Protein AF-A0A2S5SXB0-F1 (afdb_monomer_lite)

Secondary structure (DSSP, 8-state):
-EEE--SHHHHHHHHHHHHHHTT--HHHHHHHTTS-HHHHHHHHTT-TTSTHHHHHHHHHHTT---EEE--GGGHHHHHHHHHHHHHHHHHHHHHT--SS------------------

pLDDT: mean 83.68, std 16.81, range [42.31, 97.25]

Sequence (118 aa):
MGIPLTSVLEAGVAIRTLRKRAGIRIDDFALTAGVSKQFMTDLENGKATVQMGRVLELLQRLGVKVVLELPESEVLSYRDELSKAQLRRASRQSRKRPALAKGSESMKAGTDGANAGD

Radius of gyration: 25.01 Å; chains: 1; bounding box: 54×87×26 Å

Foldseek 3Di:
DKDWDQALQLVLLLVVLVCVVVVHDLCRVCVVVVHDSVLNVCSNLRHVVPVVNVVSVVCVVVVHIDIDDDDPVRVVSSVVSSVVSVVVVVVVVVVVDDDPDDDDDDDDPDDDDDDDDD

InterPro domains:
  IPR001387 Cro/C1-type, hel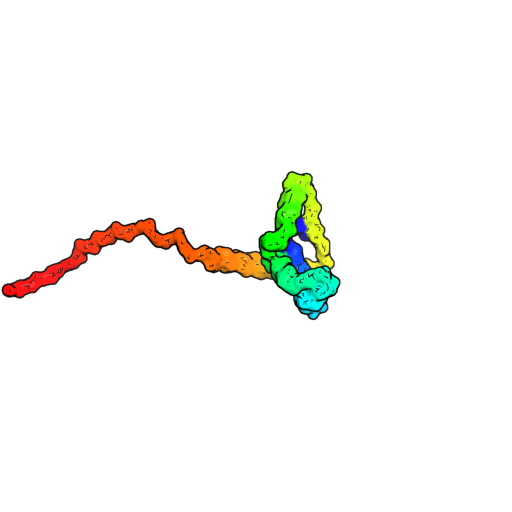ix-turn-helix domain [PS50943] (15-70)
  IPR001387 Cro/C1-type, helix-turn-helix domain [SM00530] (14-69)
  IPR001387 Cro/C1-type, helix-turn-helix domain [cd00093] (12-66)
  IPR010982 Lambda repressor-like, DNA-binding domain superfamily [G3DSA:1.10.260.40] (6-76)
  IPR010982 Lambda repressor-like, DNA-binding domain superfamily [SSF47413] (11-70)

Organism: NCBI:txid1452508

Structure (mmCIF, N/CA/C/O backbone):
data_AF-A0A2S5SXB0-F1
#
_entry.id   AF-A0A2S5SXB0-F1
#
loop_
_atom_site.group_PDB
_atom_site.id
_atom_site.type_symbol
_atom_site.label_atom_id
_atom_site.label_alt_id
_atom_site.label_comp_id
_atom_site.label_asym_id
_atom_site.label_entity_id
_atom_site.label_seq_id
_atom_site.pdbx_PDB_ins_code
_atom_site.Cartn_x
_atom_site.Cartn_y
_atom_site.Cartn_z
_atom_site.occupancy
_atom_site.B_iso_or_equiv
_atom_site.auth_seq_id
_atom_site.auth_comp_id
_atom_site.auth_asym_id
_atom_site.auth_atom_id
_atom_site.pdbx_PDB_model_num
ATOM 1 N N . MET A 1 1 ? -11.911 -8.134 9.485 1.00 80.69 1 MET A N 1
ATOM 2 C CA . MET A 1 1 ? -12.639 -6.837 9.419 1.00 80.69 1 MET A CA 1
ATOM 3 C C . MET A 1 1 ? -12.565 -6.281 7.999 1.00 80.69 1 MET A C 1
ATOM 5 O O . MET A 1 1 ? -11.495 -6.345 7.404 1.00 80.69 1 MET A O 1
ATOM 9 N N . GLY A 1 2 ? -13.669 -5.732 7.477 1.00 85.69 2 GLY A N 1
ATOM 10 C CA . GLY A 1 2 ? -13.703 -5.036 6.186 1.00 85.69 2 GLY A CA 1
ATOM 11 C C . GLY A 1 2 ? -13.352 -3.551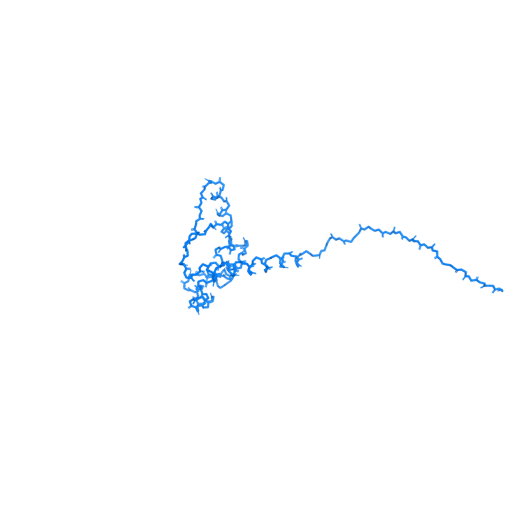 6.316 1.00 85.69 2 GLY A C 1
ATOM 12 O O . GLY A 1 2 ? -13.900 -2.854 7.171 1.00 85.69 2 GLY A O 1
ATOM 13 N N . ILE A 1 3 ? -12.439 -3.065 5.480 1.00 86.12 3 ILE A N 1
ATOM 14 C CA . ILE A 1 3 ? -12.008 -1.665 5.419 1.00 86.12 3 ILE A CA 1
ATOM 15 C C . ILE A 1 3 ? -12.398 -1.101 4.048 1.00 86.12 3 ILE A C 1
ATOM 17 O O . ILE A 1 3 ? -12.062 -1.720 3.038 1.00 86.12 3 ILE A O 1
ATOM 21 N N . PRO A 1 4 ? -13.089 0.049 3.961 1.00 88.88 4 PRO A N 1
ATOM 22 C CA . PRO A 1 4 ? -13.375 0.679 2.676 1.00 88.88 4 PRO A CA 1
ATOM 23 C C . PRO A 1 4 ? -12.087 0.949 1.895 1.00 88.88 4 PRO A C 1
ATOM 25 O O . PRO A 1 4 ? -11.146 1.529 2.433 1.00 88.88 4 PRO A O 1
ATOM 28 N N . LEU A 1 5 ? -12.048 0.542 0.626 1.00 92.19 5 LEU A N 1
ATOM 29 C CA . LEU A 1 5 ? -10.915 0.802 -0.252 1.00 92.19 5 LEU A CA 1
ATOM 30 C C . LEU A 1 5 ? -11.239 1.982 -1.166 1.00 92.19 5 LEU A C 1
ATOM 32 O O . LEU A 1 5 ? -11.908 1.842 -2.189 1.00 92.19 5 LEU A O 1
ATOM 36 N N . THR A 1 6 ? -10.761 3.160 -0.777 1.00 89.69 6 THR A N 1
ATOM 37 C CA . THR A 1 6 ? -11.047 4.427 -1.461 1.00 89.69 6 THR A CA 1
ATOM 38 C C . THR A 1 6 ? -9.814 5.048 -2.102 1.00 89.69 6 THR A C 1
ATOM 40 O O . THR A 1 6 ? -9.934 5.927 -2.955 1.00 89.69 6 THR A O 1
ATOM 43 N N . SER A 1 7 ? -8.621 4.576 -1.735 1.00 89.88 7 SER A N 1
ATOM 44 C CA . SER A 1 7 ? -7.360 5.101 -2.240 1.00 89.88 7 SER A CA 1
ATOM 45 C C . SER A 1 7 ? -6.292 4.024 -2.435 1.00 89.88 7 SER A C 1
ATOM 47 O O . SER A 1 7 ? -6.261 2.989 -1.771 1.00 89.88 7 SER A O 1
ATOM 49 N N . VAL A 1 8 ? -5.324 4.325 -3.305 1.00 92.19 8 VAL A N 1
ATOM 50 C CA . VAL A 1 8 ? -4.122 3.491 -3.495 1.00 92.19 8 VAL A CA 1
ATOM 51 C C . VAL A 1 8 ? -3.301 3.384 -2.208 1.00 92.19 8 VAL A C 1
ATOM 53 O O . VAL A 1 8 ? -2.670 2.362 -1.962 1.00 92.19 8 VAL A O 1
ATOM 56 N N . LEU A 1 9 ? -3.305 4.432 -1.378 1.00 93.19 9 LEU A N 1
ATOM 57 C CA . LEU A 1 9 ? -2.550 4.449 -0.127 1.00 93.19 9 LEU A CA 1
ATOM 58 C C . LEU A 1 9 ? -3.056 3.380 0.846 1.00 93.19 9 LEU A C 1
ATOM 60 O O . LEU A 1 9 ? -2.243 2.708 1.470 1.00 93.19 9 LEU A O 1
ATOM 64 N N . GLU A 1 10 ? -4.371 3.196 0.946 1.00 92.31 10 GLU A N 1
ATOM 65 C CA . GLU A 1 10 ? -4.973 2.173 1.806 1.00 92.31 10 GLU A CA 1
ATOM 66 C C . GLU A 1 10 ? -4.580 0.762 1.355 1.00 92.31 10 GLU A C 1
ATOM 68 O O . GLU A 1 10 ? -4.135 -0.032 2.184 1.00 92.31 10 GLU A O 1
ATOM 73 N N . ALA A 1 11 ? -4.652 0.473 0.049 1.00 92.06 11 ALA A N 1
ATOM 74 C CA . ALA A 1 11 ? -4.179 -0.799 -0.504 1.00 92.06 11 ALA A CA 1
ATOM 75 C C . ALA A 1 11 ? -2.679 -1.009 -0.244 1.00 92.06 11 ALA A C 1
ATOM 77 O O . ALA A 1 11 ? -2.264 -2.061 0.241 1.00 92.06 11 ALA A O 1
ATOM 78 N N . GLY A 1 12 ? -1.862 0.007 -0.527 1.0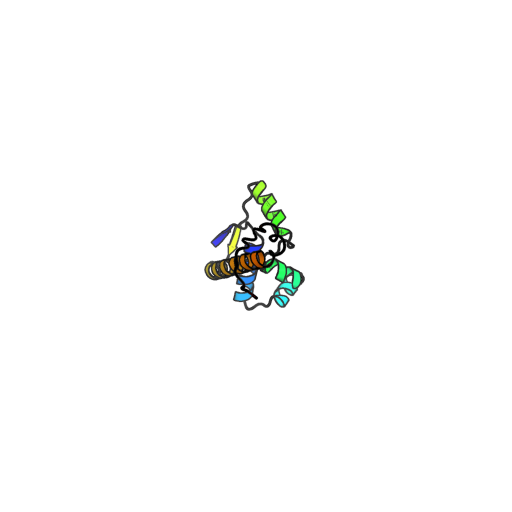0 94.06 12 GLY A N 1
ATOM 79 C CA . GLY A 1 12 ? -0.416 -0.046 -0.334 1.00 94.06 12 GLY A CA 1
ATOM 80 C C . GLY A 1 12 ? -0.013 -0.309 1.114 1.00 94.06 12 GLY A C 1
ATOM 81 O O . GLY A 1 12 ? 0.856 -1.142 1.376 1.00 94.06 12 GLY A O 1
ATOM 82 N N . VAL A 1 13 ? -0.666 0.366 2.062 1.00 95.81 13 VAL A N 1
ATOM 83 C CA . VAL A 1 13 ? -0.432 0.174 3.498 1.00 95.81 13 VAL A CA 1
ATOM 84 C C . VAL A 1 13 ? -0.836 -1.226 3.938 1.00 95.81 13 VAL A C 1
ATOM 86 O O . VAL A 1 13 ? -0.074 -1.862 4.658 1.00 95.81 13 VAL A O 1
ATOM 89 N N . ALA A 1 14 ? -1.983 -1.735 3.489 1.00 94.81 14 ALA A N 1
ATOM 90 C CA . ALA A 1 14 ? -2.406 -3.092 3.820 1.00 94.81 14 ALA A CA 1
ATOM 91 C C . ALA A 1 14 ? -1.394 -4.144 3.360 1.00 94.81 14 ALA A C 1
ATOM 93 O O . ALA A 1 14 ? -0.943 -4.959 4.165 1.00 94.81 14 ALA A O 1
ATOM 94 N N . ILE A 1 15 ? -0.968 -4.065 2.098 1.00 95.00 15 ILE A N 1
ATOM 95 C CA . ILE A 1 15 ? 0.040 -4.969 1.532 1.00 95.00 15 ILE A CA 1
ATOM 96 C C . ILE A 1 15 ? 1.349 -4.866 2.319 1.00 95.00 15 ILE A C 1
ATOM 98 O O . ILE A 1 15 ? 1.920 -5.881 2.717 1.00 95.00 15 ILE A O 1
ATOM 102 N N . ARG A 1 16 ? 1.803 -3.641 2.613 1.00 96.19 16 ARG A N 1
ATOM 103 C CA . ARG A 1 16 ? 3.016 -3.396 3.403 1.00 96.19 16 ARG A CA 1
ATOM 104 C C . ARG A 1 16 ? 2.933 -4.009 4.799 1.00 96.19 16 ARG A C 1
ATOM 106 O O . ARG A 1 16 ? 3.919 -4.588 5.255 1.00 96.19 16 ARG A O 1
ATOM 113 N N . THR A 1 17 ? 1.799 -3.854 5.478 1.00 95.56 17 THR A N 1
ATOM 114 C CA . THR A 1 17 ? 1.573 -4.390 6.824 1.00 95.56 17 THR A CA 1
ATOM 115 C C . THR A 1 17 ? 1.662 -5.907 6.817 1.00 95.56 17 THR A C 1
ATOM 117 O O . THR A 1 17 ? 2.483 -6.458 7.550 1.00 95.56 17 THR A O 1
ATOM 120 N N . LEU A 1 18 ? 0.895 -6.568 5.945 1.00 94.88 18 LEU A N 1
ATOM 121 C CA . LEU A 1 18 ? 0.885 -8.028 5.830 1.00 94.88 18 LEU A CA 1
ATOM 122 C C . LEU A 1 18 ? 2.272 -8.568 5.477 1.00 94.88 18 LEU A C 1
ATOM 124 O O . LEU A 1 18 ? 2.781 -9.471 6.139 1.00 94.88 18 LEU A O 1
ATOM 128 N N . ARG A 1 19 ? 2.932 -7.951 4.490 1.00 96.12 19 ARG A N 1
ATOM 129 C CA . ARG A 1 19 ? 4.273 -8.352 4.061 1.00 96.12 19 ARG A CA 1
ATOM 130 C C . ARG A 1 19 ? 5.282 -8.272 5.208 1.00 96.12 19 ARG A C 1
ATOM 132 O O . ARG A 1 19 ? 6.038 -9.213 5.431 1.00 96.12 19 ARG A O 1
ATOM 139 N N . LYS A 1 20 ? 5.303 -7.155 5.944 1.00 95.19 20 LYS A N 1
ATOM 140 C CA . LYS A 1 20 ? 6.218 -6.969 7.082 1.00 95.19 20 LYS A CA 1
ATOM 141 C C . LYS A 1 20 ? 5.926 -7.927 8.231 1.00 95.19 20 LYS A C 1
ATOM 143 O O . LYS A 1 20 ? 6.867 -8.425 8.838 1.00 95.19 20 LYS A O 1
ATOM 148 N N . ARG A 1 21 ? 4.649 -8.174 8.525 1.00 94.94 21 ARG A N 1
ATOM 149 C CA . ARG A 1 21 ? 4.209 -9.126 9.554 1.00 94.94 21 ARG A CA 1
ATOM 150 C C . ARG A 1 21 ? 4.637 -10.551 9.236 1.00 94.94 21 ARG A C 1
ATOM 152 O O . ARG A 1 21 ? 5.057 -11.264 10.136 1.00 94.94 21 ARG A O 1
ATOM 159 N N . ALA A 1 22 ? 4.624 -10.913 7.957 1.00 93.38 22 ALA A N 1
ATOM 160 C CA . ALA A 1 22 ? 5.146 -12.183 7.468 1.00 93.38 22 ALA A CA 1
ATOM 161 C C . ALA A 1 22 ? 6.687 -12.228 7.359 1.00 93.38 22 ALA A C 1
ATOM 163 O O . ALA A 1 22 ? 7.234 -13.242 6.943 1.00 93.38 22 ALA A O 1
ATOM 164 N N . GLY A 1 23 ? 7.405 -11.142 7.681 1.00 96.00 23 GLY A N 1
ATOM 165 C CA . GLY A 1 23 ? 8.867 -11.079 7.555 1.00 96.00 23 GLY A CA 1
ATOM 166 C C . GLY A 1 23 ? 9.384 -11.083 6.110 1.00 96.00 23 GLY A C 1
ATOM 167 O O . GLY A 1 23 ? 10.580 -11.250 5.888 1.00 96.00 23 GLY A O 1
ATOM 168 N N . ILE A 1 24 ? 8.511 -10.877 5.121 1.00 96.62 24 ILE A N 1
ATOM 169 C CA . ILE A 1 24 ? 8.856 -10.963 3.699 1.00 96.62 24 ILE A CA 1
ATOM 170 C C . ILE A 1 24 ? 9.473 -9.637 3.244 1.00 96.62 24 ILE A C 1
ATOM 172 O O . ILE A 1 24 ? 8.980 -8.547 3.568 1.00 96.62 24 ILE A O 1
ATOM 176 N N . ARG A 1 25 ? 10.551 -9.680 2.461 1.00 96.88 25 ARG A N 1
ATOM 177 C CA . ARG A 1 25 ? 11.150 -8.462 1.906 1.00 96.88 25 ARG A CA 1
ATOM 178 C C . ARG A 1 25 ? 10.415 -7.999 0.646 1.00 96.88 25 ARG A C 1
ATOM 180 O O . ARG A 1 25 ? 9.679 -8.743 0.007 1.00 96.88 25 ARG A O 1
ATOM 187 N N . ILE A 1 26 ? 10.567 -6.721 0.301 1.00 97.25 26 ILE A N 1
ATOM 188 C CA . ILE A 1 26 ? 9.828 -6.125 -0.825 1.00 97.25 26 ILE A CA 1
ATOM 189 C C . ILE A 1 26 ? 10.254 -6.691 -2.185 1.00 97.25 26 ILE A C 1
ATOM 191 O O . ILE A 1 26 ? 9.424 -6.808 -3.076 1.00 97.25 26 ILE A O 1
ATOM 195 N N . ASP A 1 27 ? 11.534 -7.025 -2.340 1.00 97.06 27 ASP A N 1
ATOM 196 C CA . ASP A 1 27 ? 12.098 -7.690 -3.515 1.00 97.06 27 ASP A CA 1
ATOM 197 C C . ASP A 1 27 ? 11.552 -9.112 -3.664 1.00 97.06 27 ASP A C 1
ATOM 199 O O . ASP A 1 27 ? 11.053 -9.445 -4.736 1.00 97.06 27 ASP A O 1
ATOM 203 N N . ASP A 1 28 ? 11.545 -9.890 -2.580 1.00 96.94 28 ASP A N 1
ATOM 204 C CA . ASP A 1 28 ? 11.029 -11.267 -2.583 1.00 96.94 28 ASP A CA 1
ATOM 205 C C . ASP A 1 28 ? 9.533 -11.314 -2.928 1.00 96.94 28 ASP A C 1
ATOM 207 O O . ASP A 1 28 ? 9.079 -12.122 -3.746 1.00 96.94 28 ASP A O 1
ATOM 211 N N . PHE A 1 29 ? 8.752 -10.400 -2.343 1.00 96.81 29 PHE A N 1
ATOM 212 C CA . PHE A 1 29 ? 7.324 -10.313 -2.634 1.00 96.81 29 PHE A CA 1
ATOM 213 C C . PHE A 1 29 ? 7.059 -9.832 -4.063 1.00 96.81 29 PHE A C 1
ATOM 215 O O . PHE A 1 29 ? 6.188 -10.378 -4.732 1.00 96.81 29 PHE A O 1
ATOM 222 N N . ALA A 1 30 ? 7.817 -8.843 -4.555 1.00 95.38 30 ALA A N 1
ATOM 223 C CA . ALA A 1 30 ? 7.695 -8.360 -5.931 1.00 95.38 30 ALA A CA 1
ATOM 224 C C . ALA A 1 30 ? 7.977 -9.474 -6.947 1.00 95.38 30 ALA A C 1
ATOM 226 O O . ALA A 1 30 ? 7.213 -9.638 -7.897 1.00 95.38 30 ALA A O 1
ATOM 227 N N . LEU A 1 31 ? 9.033 -10.259 -6.704 1.00 94.44 31 LEU A N 1
ATOM 228 C CA . LEU A 1 31 ? 9.401 -11.403 -7.533 1.00 94.44 31 LEU A CA 1
ATOM 229 C C . LEU A 1 31 ? 8.271 -12.437 -7.579 1.00 94.44 31 LEU A C 1
ATOM 231 O O . LEU A 1 31 ? 7.842 -12.827 -8.660 1.00 94.44 31 LEU A O 1
ATOM 235 N N . THR A 1 32 ? 7.747 -12.818 -6.413 1.00 93.94 32 THR A N 1
ATOM 236 C CA . THR A 1 32 ? 6.650 -13.796 -6.300 1.00 93.94 32 THR A CA 1
ATOM 237 C C . THR A 1 32 ? 5.359 -13.290 -6.951 1.00 93.94 32 THR A C 1
ATOM 239 O O . THR A 1 32 ? 4.624 -14.059 -7.561 1.00 93.94 32 THR A O 1
ATOM 242 N N . ALA A 1 33 ? 5.090 -11.986 -6.857 1.00 91.31 33 ALA A N 1
ATOM 243 C CA . ALA A 1 33 ? 3.920 -11.342 -7.449 1.00 91.31 33 ALA A CA 1
ATOM 244 C C . ALA A 1 33 ? 4.085 -10.990 -8.943 1.00 91.31 33 ALA A C 1
ATOM 246 O O . ALA A 1 33 ? 3.160 -10.435 -9.534 1.00 91.31 33 ALA A O 1
ATOM 247 N N . GLY A 1 34 ? 5.242 -11.272 -9.559 1.00 93.56 34 GLY A N 1
ATOM 248 C CA . GLY A 1 34 ? 5.487 -11.025 -10.985 1.00 93.56 34 GLY A CA 1
ATOM 249 C C . GLY A 1 34 ? 5.569 -9.543 -11.372 1.00 93.56 34 GLY A C 1
ATOM 250 O O . GLY A 1 34 ? 5.268 -9.179 -12.507 1.00 93.56 34 GLY A O 1
ATOM 251 N N . VAL A 1 35 ? 5.957 -8.668 -10.441 1.00 94.00 35 VAL A N 1
ATOM 252 C CA . VAL A 1 35 ? 6.036 -7.213 -10.651 1.00 94.00 35 VAL A CA 1
ATOM 253 C C . VAL A 1 35 ? 7.429 -6.683 -10.328 1.00 94.00 35 VAL A C 1
ATOM 255 O O . VAL A 1 35 ? 8.218 -7.303 -9.620 1.00 94.00 35 VAL A O 1
ATOM 258 N N . SER A 1 36 ? 7.756 -5.485 -10.816 1.00 95.88 36 SER A N 1
ATOM 259 C CA . SER A 1 36 ? 9.036 -4.867 -10.471 1.00 95.88 36 SER A CA 1
ATOM 260 C C . SER A 1 36 ? 9.068 -4.416 -9.004 1.00 95.88 36 SER A C 1
ATOM 262 O O . SER A 1 36 ? 8.072 -3.954 -8.438 1.00 95.88 36 SER A O 1
ATOM 264 N N . LYS A 1 37 ? 10.257 -4.446 -8.391 1.00 95.69 37 LYS A N 1
ATOM 265 C CA . LYS A 1 37 ? 10.491 -3.858 -7.059 1.00 95.69 37 LYS A CA 1
ATOM 266 C C . LYS A 1 37 ? 10.064 -2.387 -6.994 1.00 95.69 37 LYS A C 1
ATOM 268 O O . LYS A 1 37 ? 9.568 -1.929 -5.962 1.00 95.69 37 LYS A O 1
ATOM 273 N N . GLN A 1 38 ? 10.251 -1.643 -8.088 1.00 95.25 38 GLN A N 1
ATOM 274 C CA . GLN A 1 38 ? 9.844 -0.241 -8.170 1.00 95.25 38 GLN A CA 1
ATOM 275 C C . GLN A 1 38 ? 8.323 -0.098 -8.126 1.00 95.25 38 GLN A C 1
ATOM 277 O O . GLN A 1 38 ? 7.827 0.751 -7.390 1.00 95.25 38 GLN A O 1
ATOM 282 N N . PHE A 1 39 ? 7.590 -0.952 -8.845 1.00 94.50 39 PHE A N 1
ATOM 283 C CA . PHE A 1 39 ? 6.132 -0.982 -8.784 1.00 94.50 39 PHE A CA 1
ATOM 284 C C . PHE A 1 39 ? 5.643 -1.271 -7.361 1.00 94.50 39 PHE A C 1
ATOM 286 O O . PHE A 1 39 ? 4.841 -0.506 -6.833 1.00 94.50 39 PHE A O 1
ATOM 293 N N . MET A 1 40 ? 6.188 -2.297 -6.697 1.00 95.25 40 MET A N 1
ATOM 294 C CA . MET A 1 40 ? 5.843 -2.596 -5.299 1.00 95.25 40 MET A CA 1
ATOM 295 C C . MET A 1 40 ? 6.147 -1.429 -4.359 1.00 95.25 40 MET A C 1
ATOM 297 O O . MET A 1 40 ? 5.345 -1.096 -3.489 1.00 95.25 40 MET A O 1
ATOM 301 N N . THR A 1 41 ? 7.290 -0.771 -4.554 1.00 95.44 41 THR A N 1
ATOM 302 C CA . THR A 1 41 ? 7.658 0.418 -3.778 1.00 95.44 41 THR A CA 1
ATOM 303 C C . THR A 1 41 ? 6.657 1.548 -4.001 1.00 95.44 41 THR A C 1
ATOM 305 O O . THR A 1 41 ? 6.251 2.212 -3.048 1.00 95.44 41 THR A O 1
ATOM 308 N N . ASP A 1 42 ? 6.249 1.789 -5.242 1.00 94.69 42 ASP A N 1
ATOM 309 C CA . ASP A 1 42 ? 5.293 2.838 -5.591 1.00 94.69 42 ASP A CA 1
ATOM 310 C C . ASP A 1 42 ? 3.899 2.542 -5.031 1.00 94.69 42 ASP A C 1
ATOM 312 O O . ASP A 1 42 ? 3.272 3.440 -4.463 1.00 94.69 42 ASP A O 1
ATOM 316 N N . LEU A 1 43 ? 3.469 1.281 -5.110 1.00 93.88 43 LEU A N 1
ATOM 317 C CA . LEU A 1 43 ? 2.218 0.778 -4.553 1.00 93.88 43 LEU A CA 1
ATOM 318 C C . LEU A 1 43 ? 2.177 0.925 -3.032 1.00 93.88 43 LEU A C 1
ATOM 320 O O . LEU A 1 43 ? 1.277 1.587 -2.526 1.00 93.88 43 LEU A O 1
ATOM 324 N N . GLU A 1 44 ? 3.168 0.403 -2.299 1.00 94.25 44 GLU A N 1
ATOM 325 C CA . GLU A 1 44 ? 3.217 0.504 -0.828 1.00 94.25 44 GLU A CA 1
ATOM 326 C C . GLU A 1 44 ? 3.267 1.951 -0.318 1.00 94.25 44 GLU A C 1
ATOM 328 O O . GLU A 1 44 ? 2.865 2.235 0.809 1.00 94.25 44 GLU A O 1
ATOM 333 N N . ASN A 1 45 ? 3.777 2.875 -1.136 1.00 92.31 45 ASN A N 1
ATOM 334 C CA . ASN A 1 45 ? 3.805 4.303 -0.826 1.00 92.31 45 ASN A CA 1
ATOM 335 C C . ASN A 1 45 ? 2.558 5.058 -1.321 1.00 92.31 45 ASN A C 1
ATOM 337 O O . ASN A 1 45 ? 2.479 6.275 -1.135 1.00 92.31 45 ASN A O 1
ATOM 341 N N . GLY A 1 46 ? 1.608 4.376 -1.967 1.00 90.25 46 GLY A N 1
ATOM 342 C CA . GLY A 1 46 ? 0.381 4.970 -2.493 1.00 90.25 46 GLY A CA 1
ATOM 343 C C . GLY A 1 46 ? 0.623 6.011 -3.586 1.00 90.25 46 GLY A C 1
ATOM 344 O O . GLY A 1 46 ? -0.082 7.025 -3.627 1.00 90.25 46 GLY A O 1
ATOM 345 N N . LYS A 1 47 ? 1.652 5.834 -4.428 1.00 90.12 47 LYS A N 1
ATOM 346 C CA . LYS A 1 47 ? 1.950 6.796 -5.496 1.00 90.12 47 LYS A CA 1
ATOM 347 C C . LYS A 1 47 ? 0.830 6.814 -6.536 1.00 90.12 47 LYS A C 1
ATOM 349 O O . LYS A 1 47 ? 0.364 5.773 -6.980 1.00 90.12 47 LYS A O 1
ATOM 354 N N . ALA A 1 48 ? 0.479 8.014 -6.998 1.00 82.38 48 ALA A N 1
ATOM 355 C CA . ALA A 1 48 ? -0.533 8.216 -8.039 1.00 82.38 48 ALA A CA 1
ATOM 356 C C . ALA A 1 48 ? -0.149 7.608 -9.403 1.00 82.38 48 ALA A C 1
ATOM 358 O O . ALA A 1 48 ? -1.018 7.391 -10.239 1.00 82.38 48 ALA A O 1
ATOM 359 N N . THR A 1 49 ? 1.140 7.317 -9.624 1.00 82.31 49 THR A N 1
ATOM 360 C CA . THR A 1 49 ? 1.625 6.583 -10.804 1.00 82.31 49 THR A CA 1
ATOM 361 C C . THR A 1 49 ? 1.076 5.159 -10.868 1.00 82.31 49 THR A C 1
ATOM 363 O O . THR A 1 49 ? 0.977 4.591 -11.952 1.00 82.31 49 THR A O 1
ATOM 366 N N . VAL A 1 50 ? 0.654 4.597 -9.732 1.00 84.88 50 VAL A N 1
ATOM 367 C CA . VAL A 1 50 ? -0.124 3.363 -9.693 1.00 84.88 50 VAL A CA 1
ATOM 368 C C . VAL A 1 50 ? -1.564 3.717 -10.060 1.00 84.88 50 VAL A C 1
ATOM 370 O O . VAL A 1 50 ? -2.326 4.235 -9.242 1.00 84.88 50 VAL A O 1
ATOM 373 N N . GLN A 1 51 ? -1.940 3.448 -11.312 1.00 85.56 51 GLN A N 1
ATOM 374 C CA . GLN A 1 51 ? -3.214 3.860 -11.923 1.00 85.56 51 GLN A CA 1
ATOM 375 C C . GLN A 1 51 ? -4.485 3.299 -11.245 1.00 85.56 51 GLN A C 1
ATOM 377 O O . GLN A 1 51 ? -5.597 3.641 -11.640 1.00 85.56 51 GLN A O 1
ATOM 382 N N . MET A 1 52 ? -4.344 2.511 -10.177 1.00 85.19 52 MET A N 1
ATOM 383 C CA . MET A 1 52 ? -5.426 2.024 -9.317 1.00 85.19 52 MET A CA 1
ATOM 384 C C . MET A 1 52 ? -6.326 3.149 -8.779 1.00 85.19 52 MET A C 1
ATOM 386 O O . MET A 1 52 ? -7.526 2.955 -8.623 1.00 85.19 52 MET A O 1
ATOM 390 N N . GLY A 1 53 ? -5.781 4.350 -8.546 1.00 81.81 53 GLY A N 1
ATOM 391 C CA . GLY A 1 53 ? -6.572 5.487 -8.061 1.00 81.81 53 GLY A CA 1
ATOM 392 C C . GLY A 1 53 ? -7.717 5.864 -9.006 1.00 81.81 53 GLY A C 1
ATOM 393 O O . GLY A 1 53 ? -8.825 6.120 -8.549 1.00 81.81 53 GLY A O 1
ATOM 394 N N . ARG A 1 54 ? -7.473 5.802 -10.323 1.00 84.19 54 ARG A N 1
ATOM 395 C CA . ARG A 1 54 ? -8.499 6.065 -11.343 1.00 84.19 54 ARG A CA 1
ATOM 396 C C . ARG A 1 54 ? -9.590 4.999 -11.347 1.00 84.19 54 ARG A C 1
ATOM 398 O O . ARG A 1 54 ? -10.756 5.321 -11.534 1.00 84.19 54 ARG A O 1
ATOM 405 N N . VAL A 1 55 ? -9.222 3.738 -11.127 1.00 87.62 55 VAL A N 1
ATOM 406 C CA . VAL A 1 55 ? -10.183 2.627 -11.060 1.00 87.62 55 VAL A CA 1
ATOM 407 C C . VAL A 1 55 ? -11.114 2.802 -9.860 1.00 87.62 55 VAL A C 1
ATOM 409 O O . VAL A 1 55 ? -12.330 2.732 -10.017 1.00 87.62 55 VAL A O 1
ATOM 412 N N . LEU A 1 56 ? -10.560 3.096 -8.679 1.00 89.00 56 LEU A N 1
ATOM 413 C CA . LEU A 1 56 ? -11.350 3.308 -7.462 1.00 89.00 56 LEU A CA 1
ATOM 414 C C . LEU A 1 56 ? -12.297 4.510 -7.587 1.00 89.00 56 LEU A C 1
ATOM 416 O O . LEU A 1 56 ? -13.448 4.425 -7.167 1.00 89.00 56 LEU A O 1
ATOM 420 N N . GLU A 1 57 ? -11.844 5.600 -8.209 1.00 87.75 57 GLU A N 1
ATOM 421 C CA . GLU A 1 57 ? -12.677 6.776 -8.477 1.00 87.75 57 GLU A CA 1
ATOM 422 C C . GLU A 1 57 ? -13.870 6.439 -9.384 1.00 87.75 57 GLU A C 1
ATOM 424 O O . GLU A 1 57 ? -15.005 6.813 -9.087 1.00 87.75 57 GLU A O 1
ATOM 429 N N . LEU A 1 58 ? -13.645 5.691 -10.470 1.00 90.62 58 LEU A N 1
ATOM 430 C CA . LEU A 1 58 ? -14.720 5.274 -11.375 1.00 90.62 58 LEU A CA 1
ATOM 431 C C . LEU A 1 58 ? -15.750 4.384 -10.672 1.00 90.62 58 LEU A C 1
ATOM 433 O O . LEU A 1 58 ? -16.950 4.605 -10.824 1.00 90.62 58 LEU A O 1
ATOM 437 N N . LEU A 1 59 ? -15.296 3.417 -9.872 1.00 90.25 59 LEU A N 1
ATOM 438 C CA . LEU A 1 59 ? -16.183 2.538 -9.108 1.00 90.25 59 LEU A CA 1
ATOM 439 C C . LEU A 1 59 ? -17.039 3.328 -8.111 1.00 90.25 59 LEU A C 1
ATOM 441 O O . LEU A 1 59 ? -18.250 3.122 -8.051 1.00 90.25 59 LEU A O 1
ATOM 445 N N . GLN A 1 60 ? -16.449 4.299 -7.407 1.00 89.94 60 GLN A N 1
ATOM 446 C CA . GLN A 1 60 ? -17.195 5.185 -6.508 1.00 89.94 60 GLN A CA 1
ATOM 447 C C . GLN A 1 60 ? -18.257 6.001 -7.247 1.00 89.94 60 GLN A C 1
ATOM 449 O O . GLN A 1 60 ? -19.384 6.113 -6.766 1.00 89.94 60 GLN A O 1
ATOM 454 N N . ARG A 1 61 ? -17.936 6.530 -8.435 1.00 92.00 61 ARG A N 1
ATOM 455 C CA . ARG A 1 61 ? -18.898 7.275 -9.267 1.00 92.00 61 ARG A CA 1
ATOM 456 C C . ARG A 1 61 ? -20.065 6.410 -9.742 1.00 92.00 61 ARG A C 1
ATOM 458 O O . ARG A 1 61 ? -21.154 6.935 -9.945 1.00 92.00 61 ARG A O 1
ATOM 465 N N . LEU A 1 62 ? -19.850 5.104 -9.885 1.00 93.69 62 LEU A N 1
ATOM 466 C CA . LEU A 1 62 ? -20.894 4.125 -10.196 1.00 93.69 62 LEU A CA 1
ATOM 467 C C . LEU A 1 62 ? -21.668 3.645 -8.954 1.00 93.69 62 LEU A C 1
ATOM 469 O O . LEU A 1 62 ? -22.561 2.814 -9.081 1.00 93.69 62 LEU A O 1
ATOM 473 N N . GLY A 1 63 ? -21.334 4.128 -7.752 1.00 91.56 63 GLY A N 1
ATOM 474 C CA . GLY A 1 63 ? -21.930 3.654 -6.499 1.00 91.56 63 GLY A CA 1
ATOM 475 C C . GLY A 1 63 ? -21.447 2.264 -6.066 1.00 91.56 63 GLY A C 1
ATOM 476 O O . GLY A 1 63 ? -22.015 1.675 -5.145 1.00 91.56 63 GLY A O 1
ATOM 477 N N . VAL A 1 64 ? -20.391 1.736 -6.694 1.00 94.19 64 VAL A N 1
ATOM 478 C CA . VAL A 1 64 ? -19.802 0.435 -6.364 1.00 94.19 64 VAL A CA 1
ATOM 479 C C . VAL A 1 64 ? -18.821 0.602 -5.207 1.00 94.19 64 VAL A C 1
ATOM 481 O O . VAL A 1 64 ? -17.835 1.335 -5.294 1.00 94.19 64 VAL A O 1
ATOM 484 N N . LYS A 1 65 ? -19.083 -0.107 -4.108 1.00 92.00 65 LYS A N 1
ATOM 485 C CA . LYS A 1 65 ? -18.211 -0.121 -2.930 1.00 92.00 65 LYS A CA 1
ATOM 486 C C . LYS A 1 65 ? -17.173 -1.228 -3.062 1.00 92.00 65 LYS A C 1
ATOM 488 O O . LYS A 1 65 ? -17.521 -2.375 -3.322 1.00 92.00 65 LYS A O 1
ATOM 493 N N . VAL A 1 66 ? -15.912 -0.885 -2.818 1.00 92.25 66 VAL A N 1
ATOM 494 C CA . VAL A 1 66 ? -14.811 -1.846 -2.719 1.00 92.25 66 VAL A CA 1
ATOM 495 C C . VAL A 1 66 ? -14.389 -1.938 -1.260 1.00 92.25 66 VAL A C 1
ATOM 497 O O . VAL A 1 66 ? -14.215 -0.915 -0.593 1.00 92.25 66 VAL A O 1
ATOM 500 N N . VAL A 1 67 ? -14.243 -3.160 -0.758 1.00 92.94 67 VAL A N 1
ATOM 501 C CA . VAL A 1 67 ? -13.851 -3.434 0.624 1.00 92.94 67 VAL A CA 1
ATOM 502 C C . VAL A 1 67 ? -12.607 -4.309 0.605 1.00 92.94 67 VAL A C 1
ATOM 504 O O . VAL A 1 67 ? -12.534 -5.287 -0.133 1.00 92.94 67 VAL A O 1
ATOM 507 N N . LEU A 1 68 ? -11.624 -3.936 1.412 1.00 91.88 68 LEU A N 1
ATOM 508 C CA . LEU A 1 68 ? -10.469 -4.753 1.721 1.00 91.88 68 LEU A CA 1
ATOM 509 C C . LEU A 1 68 ? -10.771 -5.585 2.968 1.00 91.88 68 LEU A C 1
ATOM 511 O O . LEU A 1 68 ? -11.032 -5.029 4.036 1.00 91.88 68 LEU A O 1
ATOM 515 N N . GLU A 1 69 ? -10.681 -6.903 2.850 1.00 93.50 69 GLU A N 1
ATOM 516 C CA . GLU A 1 69 ? -10.779 -7.801 3.997 1.00 93.50 69 GLU A CA 1
ATOM 517 C C . GLU A 1 69 ? -9.395 -8.115 4.555 1.00 93.50 69 GLU A C 1
ATOM 519 O O . GLU A 1 69 ? -8.507 -8.580 3.842 1.00 93.50 69 GLU A O 1
ATOM 524 N N . LEU A 1 70 ? -9.217 -7.851 5.850 1.00 91.88 70 LEU A N 1
ATOM 525 C CA . LEU A 1 70 ? -8.007 -8.208 6.582 1.00 91.88 70 LEU A CA 1
ATOM 526 C C . LEU A 1 70 ? -8.325 -9.175 7.729 1.00 91.88 70 LEU A C 1
ATOM 528 O O . LEU A 1 70 ? -9.370 -9.009 8.386 1.00 91.88 70 LEU A O 1
ATOM 532 N N . PRO A 1 71 ? -7.407 -10.119 8.029 1.00 93.00 71 PRO A N 1
ATOM 533 C CA . PRO A 1 71 ? -7.458 -10.893 9.262 1.00 93.00 71 PRO A CA 1
ATOM 534 C C . PRO A 1 71 ? -7.507 -9.964 10.476 1.00 93.00 71 PRO A C 1
ATOM 536 O O . PRO A 1 71 ? -6.864 -8.911 10.495 1.00 93.00 71 PRO A O 1
ATOM 539 N N . GLU A 1 72 ? -8.261 -10.348 11.505 1.00 91.62 72 GLU A N 1
ATOM 540 C CA . GLU A 1 72 ? -8.441 -9.510 12.698 1.00 91.62 72 GLU A CA 1
ATOM 541 C C . GLU A 1 72 ? -7.120 -9.206 13.411 1.00 91.62 72 GLU A C 1
ATOM 543 O O . GLU A 1 72 ? -6.917 -8.081 13.870 1.00 91.62 72 GLU A O 1
ATOM 548 N N . SER A 1 73 ? -6.183 -10.160 13.398 1.00 93.06 73 SER A N 1
ATOM 549 C CA . SER A 1 73 ? -4.837 -10.011 13.966 1.00 93.06 73 SER A CA 1
ATOM 550 C C . SER A 1 73 ? -4.037 -8.848 13.367 1.00 93.06 73 SER A C 1
ATOM 552 O O . SER A 1 73 ? -3.114 -8.335 14.007 1.00 93.06 73 SER A O 1
ATOM 554 N N . GLU A 1 74 ? -4.397 -8.401 12.160 1.00 94.31 74 GLU A N 1
ATOM 555 C CA . GLU A 1 74 ? -3.640 -7.417 11.383 1.00 94.31 74 GLU A CA 1
ATOM 556 C C . GLU A 1 74 ? -4.237 -6.010 11.411 1.00 94.31 74 GLU A C 1
ATOM 558 O O . GLU A 1 74 ? -3.578 -5.044 11.014 1.00 94.31 74 GLU A O 1
ATOM 563 N N . VAL A 1 75 ? -5.456 -5.857 11.938 1.00 92.81 75 VAL A N 1
ATOM 564 C CA . VAL A 1 75 ? -6.201 -4.588 11.906 1.00 92.81 75 VAL A CA 1
ATOM 565 C C . VAL A 1 75 ? -5.459 -3.467 12.638 1.00 92.81 75 VAL A C 1
ATOM 567 O O . VAL A 1 75 ? -5.387 -2.344 12.134 1.00 92.81 75 VAL A O 1
ATOM 570 N N . LEU A 1 76 ? -4.874 -3.750 13.805 1.00 93.69 76 LEU A N 1
ATOM 571 C CA . LEU A 1 76 ? -4.144 -2.742 14.585 1.00 93.69 76 LEU A CA 1
ATOM 572 C C . LEU A 1 76 ? -2.892 -2.257 13.846 1.00 93.69 76 LEU A C 1
ATOM 574 O O . LEU A 1 76 ? -2.682 -1.057 13.686 1.00 93.69 76 LEU A O 1
ATOM 578 N N . SER A 1 77 ? -2.106 -3.185 13.299 1.00 95.00 77 SER A N 1
ATOM 579 C CA . SER A 1 77 ? -0.895 -2.840 12.547 1.00 95.00 77 SER A CA 1
ATOM 580 C C . SER A 1 77 ? -1.202 -2.085 11.261 1.00 95.00 77 SER A C 1
ATOM 582 O O . SER A 1 77 ? -0.442 -1.197 10.873 1.00 95.00 77 SER A O 1
ATOM 584 N N . TYR A 1 78 ? -2.323 -2.404 10.611 1.00 95.00 78 TYR A N 1
ATOM 585 C CA . TYR A 1 78 ? -2.810 -1.642 9.469 1.00 95.00 78 TYR A CA 1
ATOM 586 C C . TYR A 1 78 ? -3.098 -0.187 9.851 1.00 95.00 78 TYR A C 1
ATOM 588 O O . TYR A 1 78 ? -2.599 0.724 9.189 1.00 95.00 78 TYR A O 1
ATOM 596 N N . ARG A 1 79 ? -3.846 0.039 10.939 1.00 94.31 79 ARG A N 1
ATOM 597 C CA . ARG A 1 79 ? -4.187 1.390 11.418 1.00 94.31 79 ARG A CA 1
ATOM 598 C C . ARG A 1 79 ? -2.939 2.213 11.739 1.00 94.31 79 ARG A C 1
ATOM 600 O O . ARG A 1 79 ? -2.843 3.369 11.321 1.00 94.31 79 ARG A O 1
ATOM 607 N N . ASP A 1 80 ? -1.963 1.603 12.404 1.00 95.88 80 ASP A N 1
ATOM 608 C CA . ASP A 1 80 ? -0.708 2.265 12.761 1.00 95.88 80 ASP A CA 1
ATOM 609 C C . ASP A 1 80 ? 0.119 2.660 11.533 1.00 95.88 80 ASP A C 1
ATOM 611 O O . ASP A 1 80 ? 0.627 3.784 11.444 1.00 95.88 80 ASP A O 1
ATOM 615 N N . GLU A 1 81 ? 0.285 1.744 10.575 1.00 95.31 81 GLU A N 1
ATOM 616 C CA . GLU A 1 81 ? 1.023 2.036 9.342 1.00 95.31 81 GLU A CA 1
ATOM 617 C C . GLU A 1 81 ? 0.274 3.051 8.467 1.00 95.31 81 GLU A C 1
ATOM 619 O O . GLU A 1 81 ? 0.927 3.893 7.845 1.00 95.31 81 GLU A O 1
ATOM 624 N N . LEU A 1 82 ? -1.067 3.059 8.475 1.00 95.19 82 LEU A N 1
ATOM 625 C CA . LEU A 1 82 ? -1.867 4.040 7.735 1.00 95.19 82 LEU A CA 1
ATOM 626 C C . LEU A 1 82 ? -1.653 5.453 8.277 1.00 95.19 82 LEU A C 1
ATOM 628 O O . LEU A 1 82 ? -1.333 6.360 7.505 1.00 95.19 82 LEU A O 1
ATOM 632 N N . SER A 1 83 ? -1.736 5.619 9.600 1.00 95.50 83 SER A N 1
ATOM 633 C CA . SER A 1 83 ? -1.463 6.894 10.274 1.00 95.50 83 SER A CA 1
ATOM 634 C C . SER A 1 83 ? -0.053 7.407 9.946 1.00 95.50 83 SER A C 1
ATOM 636 O O . SER A 1 83 ? 0.133 8.533 9.469 1.00 95.50 83 SER A O 1
ATOM 638 N N . LYS A 1 84 ? 0.964 6.539 10.064 1.00 93.62 84 LYS A N 1
ATOM 639 C CA . LYS A 1 84 ? 2.355 6.874 9.704 1.00 93.62 84 LYS A CA 1
ATOM 640 C C . LYS A 1 84 ? 2.489 7.275 8.233 1.00 93.62 84 LYS A C 1
ATOM 642 O O . LYS A 1 84 ? 3.230 8.208 7.910 1.00 93.62 84 LYS A O 1
ATOM 647 N N . ALA A 1 85 ? 1.817 6.572 7.325 1.00 92.50 85 ALA A N 1
ATOM 648 C CA . ALA A 1 85 ? 1.887 6.847 5.895 1.00 92.50 85 ALA A CA 1
ATOM 649 C C . ALA A 1 85 ? 1.226 8.187 5.526 1.00 92.50 85 ALA A C 1
ATOM 651 O O . ALA A 1 85 ? 1.791 8.942 4.729 1.00 92.50 85 ALA A O 1
ATOM 652 N N . GLN A 1 86 ? 0.097 8.528 6.153 1.00 92.81 86 GLN A N 1
ATOM 653 C CA . GLN A 1 86 ? -0.573 9.822 5.988 1.00 92.81 86 GLN A CA 1
ATOM 654 C C . GLN A 1 86 ? 0.327 10.986 6.430 1.00 92.81 86 GLN A C 1
ATOM 656 O O . GLN A 1 86 ? 0.522 11.933 5.664 1.00 92.81 86 GLN A O 1
ATOM 661 N N . LEU A 1 87 ? 0.976 10.878 7.597 1.00 92.56 87 LEU A N 1
ATOM 662 C CA . LEU A 1 87 ? 1.929 11.886 8.089 1.00 92.56 87 LEU A CA 1
ATOM 663 C C . LEU A 1 87 ? 3.129 12.070 7.140 1.00 92.56 87 LEU A C 1
ATOM 665 O O . LEU A 1 87 ? 3.532 13.194 6.812 1.00 92.56 87 LEU A O 1
ATOM 669 N N . ARG A 1 88 ? 3.695 10.966 6.635 1.00 89.88 88 ARG A N 1
ATOM 670 C CA . ARG A 1 88 ? 4.785 10.999 5.638 1.00 89.88 88 ARG A CA 1
ATOM 671 C C . ARG A 1 88 ? 4.347 11.660 4.329 1.00 89.88 88 ARG A C 1
ATOM 673 O O . ARG A 1 88 ? 5.133 12.375 3.707 1.00 89.88 88 ARG A O 1
ATOM 680 N N . ARG A 1 89 ? 3.108 11.424 3.890 1.00 87.44 89 ARG A N 1
ATOM 681 C CA . ARG A 1 89 ? 2.555 12.035 2.674 1.00 87.44 89 ARG A CA 1
ATOM 682 C C . ARG A 1 89 ? 2.344 13.538 2.851 1.00 87.44 89 ARG A C 1
ATOM 684 O O . ARG A 1 89 ? 2.792 14.296 1.993 1.00 87.44 89 ARG A O 1
ATOM 691 N N . ALA A 1 90 ? 1.749 13.960 3.968 1.00 88.19 90 ALA A N 1
ATOM 692 C CA . ALA A 1 90 ? 1.526 15.371 4.281 1.00 88.19 90 ALA A CA 1
ATOM 693 C C . ALA A 1 90 ? 2.848 16.161 4.336 1.00 88.19 90 ALA A C 1
ATOM 695 O O . ALA A 1 90 ? 2.986 17.198 3.687 1.00 88.19 90 ALA A O 1
ATOM 696 N N . SER A 1 91 ? 3.864 15.619 5.018 1.00 87.62 91 SER A N 1
ATOM 697 C CA . SER A 1 91 ? 5.197 16.242 5.103 1.00 87.62 91 SER A CA 1
ATOM 698 C C . SER A 1 91 ? 5.953 16.279 3.766 1.00 87.62 91 SER A C 1
ATOM 700 O O . SER A 1 91 ? 6.679 17.232 3.486 1.00 87.62 91 SER A O 1
ATOM 702 N N . ARG A 1 92 ? 5.781 15.283 2.886 1.00 84.19 92 ARG A N 1
ATOM 703 C CA . ARG A 1 92 ? 6.322 15.338 1.513 1.00 84.19 92 ARG A CA 1
ATOM 704 C C . ARG A 1 92 ? 5.632 16.399 0.657 1.00 84.19 92 ARG A C 1
ATOM 706 O O . ARG A 1 92 ? 6.284 17.018 -0.181 1.00 84.19 92 ARG A O 1
ATOM 713 N N . GLN A 1 93 ? 4.331 16.597 0.852 1.00 78.94 93 GLN A N 1
ATOM 714 C CA . GLN A 1 93 ? 3.551 17.577 0.101 1.00 78.94 93 GLN A CA 1
ATOM 715 C C . GLN A 1 93 ? 3.884 19.015 0.520 1.00 78.94 93 GLN A C 1
ATOM 717 O O . GLN A 1 93 ? 3.958 19.881 -0.350 1.00 78.94 93 GLN A O 1
ATOM 722 N N . SER A 1 94 ? 4.181 19.259 1.803 1.00 76.44 94 SER A N 1
ATOM 723 C CA . SER A 1 94 ? 4.675 20.565 2.262 1.00 76.44 94 SER A CA 1
ATOM 724 C C . SER A 1 94 ? 6.077 20.876 1.724 1.00 76.44 94 SER A C 1
ATOM 726 O O . SER A 1 94 ? 6.306 21.973 1.225 1.00 76.44 94 SER A O 1
ATOM 728 N N . ARG A 1 95 ? 6.996 19.896 1.706 1.00 70.94 95 ARG A N 1
ATOM 729 C CA . ARG A 1 95 ? 8.363 20.069 1.166 1.00 70.94 95 ARG A CA 1
ATOM 730 C C . ARG A 1 95 ? 8.430 20.300 -0.348 1.00 70.94 95 ARG A C 1
ATOM 732 O O . ARG A 1 95 ? 9.394 20.893 -0.817 1.00 70.94 95 ARG A O 1
ATOM 739 N N . LYS A 1 96 ? 7.435 19.849 -1.123 1.00 60.66 96 LYS A N 1
ATOM 740 C CA . LYS A 1 96 ? 7.358 20.097 -2.578 1.00 60.66 96 LYS A CA 1
ATOM 741 C C . LYS A 1 96 ? 6.836 21.496 -2.952 1.00 60.66 96 LYS A C 1
ATOM 743 O O . LYS A 1 96 ? 6.873 21.828 -4.132 1.00 60.66 96 LYS A O 1
ATOM 748 N N . ARG A 1 97 ? 6.373 22.315 -1.994 1.00 57.22 97 ARG A N 1
ATOM 749 C CA . ARG A 1 97 ? 6.017 23.732 -2.213 1.00 57.22 97 ARG A CA 1
ATOM 750 C C . ARG A 1 97 ? 7.068 24.643 -1.563 1.00 57.22 97 ARG A C 1
ATOM 752 O O . ARG A 1 97 ? 6.925 24.966 -0.388 1.00 57.22 97 ARG A O 1
ATOM 759 N N . PRO A 1 98 ? 8.107 25.067 -2.303 1.00 51.28 98 PRO A N 1
ATOM 760 C CA . PRO A 1 98 ? 8.449 26.494 -2.243 1.00 51.28 98 PRO A CA 1
ATOM 761 C C . PRO A 1 98 ? 9.071 27.029 -3.551 1.00 51.28 98 PRO A C 1
ATOM 763 O O . PRO A 1 98 ? 10.216 26.704 -3.838 1.00 51.28 98 PRO A O 1
ATOM 766 N N . ALA A 1 99 ? 8.349 27.871 -4.313 1.00 55.16 99 ALA A N 1
ATOM 767 C CA . ALA A 1 99 ? 8.927 28.824 -5.290 1.00 55.16 99 ALA A CA 1
ATOM 768 C C . ALA A 1 99 ? 7.889 29.801 -5.912 1.00 55.16 99 ALA A C 1
ATOM 770 O O . ALA A 1 99 ? 7.961 30.080 -7.102 1.00 55.16 99 ALA A O 1
ATOM 771 N N . LEU A 1 100 ? 6.896 30.316 -5.171 1.00 55.12 100 LEU A N 1
ATOM 772 C CA . LEU A 1 100 ? 6.063 31.420 -5.689 1.00 55.12 100 LEU A 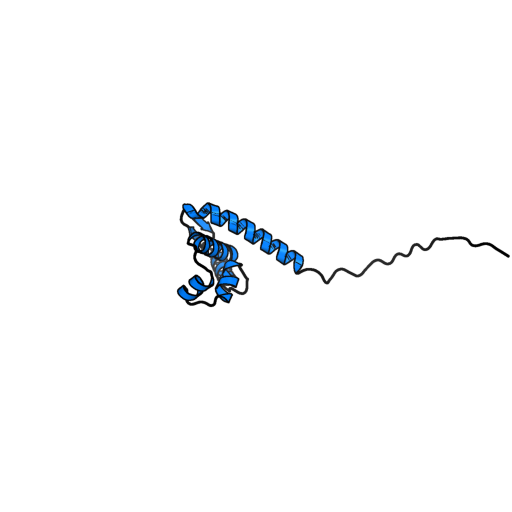CA 1
ATOM 773 C C . LEU A 1 100 ? 5.417 32.227 -4.552 1.00 55.12 100 LEU A C 1
ATOM 775 O O . LEU A 1 100 ? 4.220 32.139 -4.314 1.00 55.12 100 LEU A O 1
ATOM 779 N N . ALA A 1 101 ? 6.235 32.952 -3.791 1.00 56.59 101 ALA A N 1
ATOM 780 C CA . ALA A 1 101 ? 5.771 33.978 -2.854 1.00 56.59 101 ALA A CA 1
ATOM 781 C C . ALA A 1 101 ? 6.931 34.926 -2.507 1.00 56.59 101 ALA A C 1
ATOM 783 O O . ALA A 1 101 ? 7.444 34.918 -1.392 1.00 56.59 101 ALA A O 1
ATOM 784 N N . LYS A 1 102 ? 7.403 35.706 -3.483 1.00 54.16 102 LYS A N 1
ATOM 785 C CA . LYS A 1 102 ? 8.172 36.931 -3.224 1.00 54.16 102 LYS A CA 1
ATOM 786 C C . LYS A 1 102 ? 7.785 37.964 -4.273 1.00 54.16 102 LYS A C 1
ATOM 788 O O . LYS A 1 102 ? 8.145 37.811 -5.433 1.00 54.16 102 LYS A O 1
ATOM 793 N N . GLY A 1 103 ? 7.051 38.987 -3.852 1.00 46.09 103 GLY A N 1
ATOM 794 C CA . GLY A 1 103 ? 6.721 40.119 -4.708 1.00 46.09 103 GLY A CA 1
ATOM 795 C C . GLY A 1 103 ? 5.551 40.942 -4.192 1.00 46.09 103 GLY A C 1
ATOM 796 O O . GLY A 1 103 ? 4.485 40.851 -4.776 1.00 46.09 103 GLY A O 1
ATOM 797 N N . SER A 1 104 ? 5.769 41.707 -3.119 1.00 46.22 104 SER A N 1
ATOM 798 C CA . SER A 1 104 ? 5.284 43.089 -2.933 1.00 46.22 104 SER A CA 1
ATOM 799 C C . SER A 1 104 ? 5.377 43.462 -1.454 1.00 46.22 104 SER A C 1
ATOM 801 O O . SER A 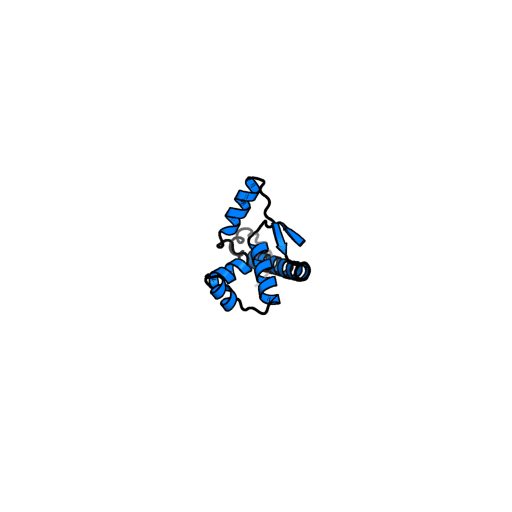1 104 ? 4.632 42.921 -0.650 1.00 46.22 104 SER A O 1
ATOM 803 N N . GLU A 1 105 ? 6.313 44.347 -1.110 1.00 49.97 105 GLU A N 1
ATOM 804 C CA . GLU A 1 105 ? 6.051 45.564 -0.324 1.00 49.97 105 GLU A CA 1
ATOM 805 C C . GLU A 1 105 ? 7.383 46.267 -0.038 1.00 49.97 105 GLU A C 1
ATOM 807 O O . GLU A 1 105 ? 8.154 45.914 0.851 1.00 49.97 105 GLU A O 1
ATOM 812 N N . SER A 1 106 ? 7.674 47.258 -0.881 1.00 52.50 106 SER A N 1
ATOM 813 C CA . SER A 1 106 ? 8.589 48.346 -0.560 1.00 52.50 106 SER A CA 1
ATOM 814 C C . SER A 1 106 ? 7.780 49.443 0.122 1.00 52.50 106 SER A C 1
ATOM 816 O O . SER A 1 106 ? 6.981 50.103 -0.533 1.00 52.50 106 SER A O 1
ATOM 818 N N . MET A 1 107 ? 8.030 49.677 1.406 1.00 47.84 107 MET A N 1
ATOM 819 C CA . MET A 1 107 ? 7.817 50.979 2.038 1.00 47.84 107 MET A CA 1
ATOM 820 C C . MET A 1 107 ? 9.097 51.318 2.798 1.00 47.84 107 MET A C 1
ATOM 822 O O . MET A 1 107 ? 9.357 50.814 3.887 1.00 47.84 107 MET A O 1
ATOM 826 N N . LYS A 1 108 ? 9.946 52.134 2.165 1.00 49.75 108 LYS A N 1
ATOM 827 C CA . LYS A 1 108 ? 11.073 52.789 2.830 1.00 49.75 108 LYS A CA 1
ATOM 828 C C . LYS A 1 108 ? 10.506 53.895 3.720 1.00 49.75 108 LYS A C 1
ATOM 830 O O . LYS A 1 108 ? 10.068 54.916 3.201 1.00 49.75 108 LYS A O 1
ATOM 835 N N . ALA A 1 109 ? 10.557 53.712 5.035 1.00 48.22 109 ALA A N 1
ATOM 836 C CA . ALA A 1 109 ? 10.599 54.828 5.970 1.00 48.22 109 ALA A CA 1
ATOM 837 C C . ALA A 1 109 ? 12.068 55.254 6.087 1.00 48.22 109 ALA A C 1
ATOM 839 O O . ALA A 1 109 ? 12.887 54.541 6.661 1.00 48.22 109 ALA A O 1
ATOM 840 N N . GLY A 1 110 ? 12.417 56.363 5.438 1.00 47.59 110 GLY A N 1
ATOM 841 C CA . GLY A 1 110 ? 13.693 57.036 5.630 1.00 47.59 110 GLY A CA 1
ATOM 842 C C . GLY A 1 110 ? 13.507 58.163 6.632 1.00 47.59 110 GLY A C 1
ATOM 843 O O . GLY A 1 110 ? 12.961 59.198 6.270 1.00 47.59 110 GLY A O 1
ATOM 844 N N . THR A 1 111 ? 13.968 57.960 7.861 1.00 49.75 111 THR A N 1
ATOM 845 C CA . THR A 1 111 ? 14.279 59.035 8.807 1.00 49.75 111 THR A CA 1
ATOM 846 C C . THR A 1 111 ? 15.451 58.580 9.663 1.00 49.75 111 THR A C 1
ATOM 848 O O . THR A 1 111 ? 15.290 57.673 10.466 1.00 49.75 111 THR A O 1
ATOM 851 N N . ASP A 1 112 ? 16.608 59.178 9.425 1.00 46.94 112 ASP A N 1
ATOM 852 C CA . ASP 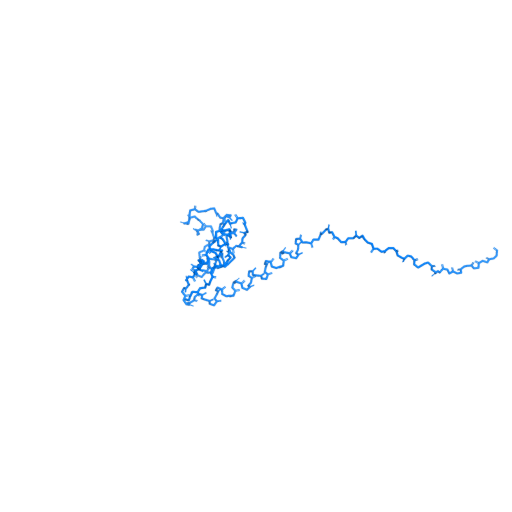A 1 112 ? 17.735 59.393 10.340 1.00 46.94 112 ASP A CA 1
ATOM 853 C C . ASP A 1 112 ? 18.683 60.275 9.515 1.00 46.94 112 ASP A C 1
ATOM 855 O O . ASP A 1 112 ? 18.941 59.989 8.350 1.00 46.94 112 ASP A O 1
ATOM 859 N N . GLY A 1 113 ? 19.164 61.427 9.942 1.00 45.34 113 GLY A N 1
ATOM 860 C CA . GLY A 1 113 ? 19.463 61.890 11.281 1.00 45.34 113 GLY A CA 1
ATOM 861 C C . GLY A 1 113 ? 20.738 62.719 11.111 1.00 45.34 113 GLY A C 1
ATOM 862 O O . GLY A 1 113 ? 21.634 62.320 10.376 1.00 45.34 113 GLY A O 1
ATOM 863 N N . ALA A 1 114 ? 20.732 63.912 11.697 1.00 53.03 114 ALA A N 1
ATOM 864 C CA . ALA A 1 114 ? 21.825 64.860 11.899 1.00 53.03 114 ALA A CA 1
ATOM 865 C C . ALA A 1 114 ? 23.249 64.486 11.427 1.00 53.03 114 ALA A C 1
ATOM 867 O O . ALA A 1 114 ? 23.809 63.476 11.844 1.00 53.03 114 ALA A O 1
ATOM 868 N N . ASN A 1 115 ? 23.924 65.437 10.770 1.00 53.47 115 ASN A N 1
ATOM 869 C CA . ASN A 1 115 ? 25.290 65.739 11.189 1.00 53.47 115 ASN A CA 1
ATOM 870 C C . ASN A 1 115 ? 25.609 67.238 11.078 1.00 53.47 115 ASN A C 1
ATOM 872 O O . ASN A 1 115 ? 25.383 67.858 10.040 1.00 53.47 115 ASN A O 1
ATOM 876 N N . ALA A 1 116 ? 26.123 67.775 12.187 1.00 49.44 116 ALA A N 1
ATOM 877 C CA . ALA A 1 116 ? 26.910 69.002 12.290 1.00 49.44 116 ALA A CA 1
ATOM 878 C C . ALA A 1 116 ? 28.112 68.918 11.321 1.00 49.44 116 ALA A C 1
ATOM 880 O O . ALA A 1 116 ? 28.534 67.819 10.977 1.00 49.44 116 ALA A O 1
ATOM 881 N N . GLY A 1 117 ? 28.701 69.977 10.782 1.00 51.88 117 GLY A N 1
ATOM 882 C CA . GLY A 1 117 ? 29.018 71.287 11.331 1.00 51.88 117 GLY A CA 1
ATOM 883 C C . GLY A 1 117 ? 30.478 71.576 10.941 1.00 51.88 117 GLY A C 1
ATOM 884 O O . GLY A 1 117 ? 31.270 70.635 10.879 1.00 51.88 117 GLY A O 1
ATOM 885 N N . ASP A 1 118 ? 30.761 72.862 10.729 1.00 42.31 118 ASP A N 1
ATOM 886 C CA . ASP A 1 118 ? 32.020 73.524 10.322 1.00 42.31 118 ASP A CA 1
ATOM 887 C C . ASP A 1 118 ? 32.298 73.626 8.808 1.00 42.31 118 ASP A C 1
ATOM 889 O O . ASP A 1 118 ? 32.612 72.607 8.151 1.00 42.31 118 ASP A O 1
#